Protein AF-A0A8S2UJD0-F1 (afdb_monomer_lite)

InterPro domains:
  IPR007921 CHAP domain [PF05257] (4-43)
  IPR007921 CHAP domain [PS50911] (1-69)
  IPR038765 Papain-like cysteine peptidase superfamily [SSF54001] (1-84)
  IPR051705 Glutathionylspermidine Synthetase/Amidase [PTHR30094] (1-82)

Foldseek 3Di:
DWALDDDDFQKKWWFDADPVRNPTAIWGFHADDDFKTFTAGPPPDPDDDPDPGDDIFTWDDDPSTIDTDDPGDTPGIGDDDPPPD

Structure (mmCIF, N/CA/C/O backbone):
data_AF-A0A8S2UJD0-F1
#
_entry.id   AF-A0A8S2UJD0-F1
#
loop_
_atom_site.group_PDB
_atom_site.id
_atom_site.type_symbol
_atom_site.label_atom_id
_atom_site.label_alt_id
_atom_site.label_comp_id
_atom_site.label_asym_id
_atom_site.label_entity_id
_atom_site.label_seq_id
_atom_site.pdbx_PDB_ins_code
_atom_site.Cartn_x
_atom_site.Cartn_y
_atom_site.Cartn_z
_atom_site.occupancy
_atom_site.B_iso_or_equiv
_atom_site.auth_seq_id
_atom_site.auth_comp_id
_atom_site.auth_asym_id
_atom_site.auth_atom_id
_atom_site.pdbx_PDB_model_num
ATOM 1 N N . ASN A 1 1 ? 4.391 7.299 5.152 1.00 95.94 1 ASN A N 1
ATOM 2 C CA . ASN A 1 1 ? 4.440 6.042 5.932 1.00 95.94 1 ASN A CA 1
ATOM 3 C C . ASN A 1 1 ? 4.716 6.423 7.383 1.00 95.94 1 ASN A C 1
ATOM 5 O O . ASN A 1 1 ? 5.560 7.292 7.572 1.00 95.94 1 ASN A O 1
ATOM 9 N N . GLY A 1 2 ? 4.012 5.873 8.377 1.00 97.38 2 GLY A N 1
ATOM 10 C CA . GLY A 1 2 ? 4.048 6.383 9.760 1.00 97.38 2 GLY A CA 1
ATOM 11 C C . GLY A 1 2 ? 2.924 7.374 10.090 1.00 97.38 2 GLY A C 1
ATOM 12 O O . GLY A 1 2 ? 3.181 8.393 10.719 1.00 97.38 2 GLY A O 1
ATOM 13 N N . SER A 1 3 ? 1.702 7.116 9.618 1.00 97.31 3 SER A N 1
ATOM 14 C CA . SER A 1 3 ? 0.515 7.936 9.923 1.00 97.31 3 SER A CA 1
ATOM 15 C C . SER A 1 3 ? -0.107 7.537 11.264 1.00 97.31 3 SER A C 1
ATOM 17 O O . SER A 1 3 ? 0.044 6.396 11.694 1.00 97.31 3 SER A O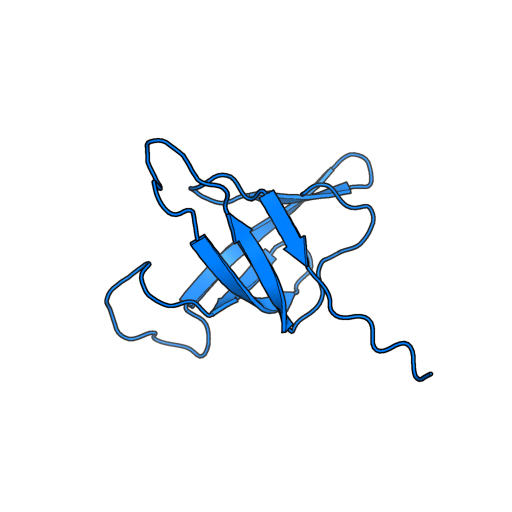 1
ATOM 19 N N . THR A 1 4 ? -0.861 8.436 11.900 1.00 97.38 4 THR A N 1
ATOM 20 C CA . THR A 1 4 ? -1.678 8.131 13.092 1.00 97.38 4 THR A CA 1
ATOM 21 C C . THR A 1 4 ? -2.930 7.309 12.775 1.00 97.38 4 THR A C 1
ATOM 23 O O . THR A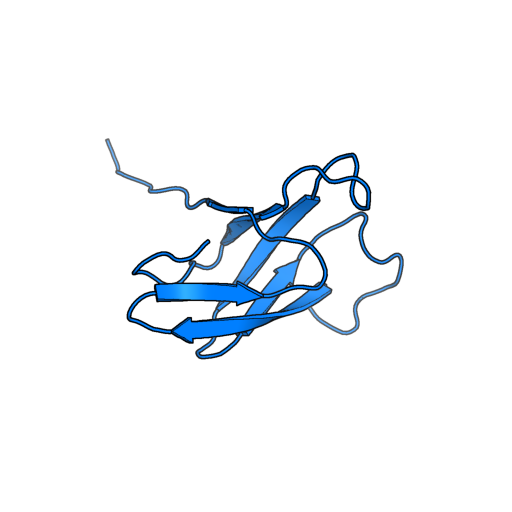 1 4 ? -3.548 6.754 13.680 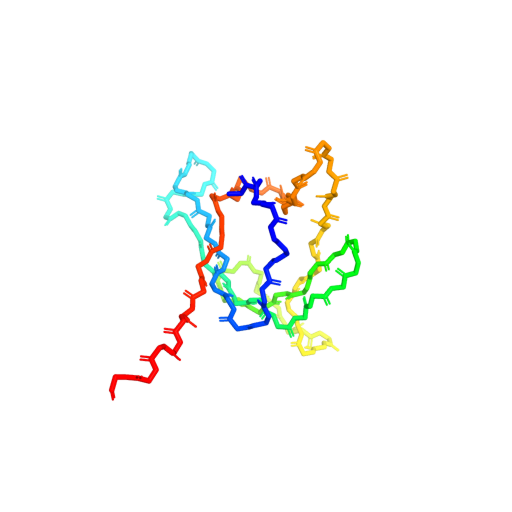1.00 97.38 4 THR A O 1
ATOM 26 N N . HIS A 1 5 ? -3.297 7.195 11.499 1.00 96.06 5 HIS A N 1
ATOM 27 C CA . HIS A 1 5 ? -4.441 6.410 11.038 1.00 96.06 5 HIS A CA 1
ATOM 28 C C . HIS A 1 5 ? -3.964 5.214 10.211 1.00 96.06 5 HIS A C 1
ATOM 30 O O . HIS A 1 5 ? -2.923 5.294 9.558 1.00 96.06 5 HIS A O 1
ATOM 36 N N . LYS A 1 6 ? -4.717 4.108 10.233 1.00 97.25 6 LYS A N 1
ATOM 37 C CA . LYS A 1 6 ? -4.511 2.989 9.299 1.00 97.25 6 LYS A CA 1
ATOM 38 C C . LYS A 1 6 ? -4.840 3.447 7.870 1.00 97.25 6 LYS A C 1
ATOM 40 O O . LYS A 1 6 ? -5.688 4.328 7.722 1.00 97.25 6 LYS A O 1
ATOM 45 N N . PRO A 1 7 ? -4.227 2.849 6.834 1.00 97.31 7 PRO A N 1
ATOM 46 C CA . PRO A 1 7 ? -4.737 3.001 5.477 1.00 97.31 7 PRO A CA 1
ATOM 47 C C . PRO A 1 7 ? -6.173 2.476 5.378 1.00 97.31 7 PRO A C 1
ATOM 49 O O . PRO A 1 7 ? -6.604 1.650 6.188 1.00 97.31 7 PRO A O 1
ATOM 52 N N . LYS A 1 8 ? -6.891 2.911 4.345 1.00 97.38 8 LYS A N 1
ATOM 53 C CA . LYS A 1 8 ? -8.200 2.363 3.965 1.00 97.38 8 LYS A CA 1
ATOM 54 C C . LYS A 1 8 ? -8.074 1.448 2.748 1.00 97.38 8 LYS A C 1
ATOM 56 O O . LYS A 1 8 ? -7.099 1.530 1.997 1.00 97.38 8 LYS A O 1
ATOM 61 N N . CYS A 1 9 ? -9.076 0.593 2.541 1.00 97.56 9 CYS A N 1
ATOM 62 C CA . CYS A 1 9 ? -9.243 -0.056 1.244 1.00 97.56 9 CYS A CA 1
ATOM 63 C C . CYS A 1 9 ? -9.373 1.004 0.140 1.00 97.56 9 CYS A C 1
ATOM 65 O O . CYS A 1 9 ? -9.800 2.130 0.396 1.00 97.56 9 CYS A O 1
ATOM 67 N N . ASP A 1 10 ? -8.955 0.631 -1.065 1.00 97.25 10 ASP A N 1
ATOM 68 C CA . ASP A 1 10 ? -8.883 1.454 -2.276 1.00 97.25 10 ASP A CA 1
ATOM 69 C C . ASP A 1 10 ? -7.818 2.563 -2.249 1.00 97.25 10 ASP A C 1
ATOM 71 O O . ASP A 1 10 ? -7.605 3.252 -3.249 1.00 97.25 10 ASP A O 1
ATOM 75 N N . ALA A 1 11 ? -7.073 2.701 -1.147 1.00 98.12 11 ALA A N 1
ATOM 76 C CA . ALA A 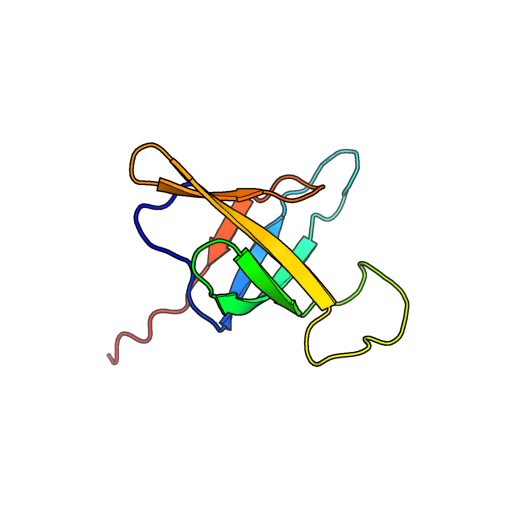1 11 ? -5.933 3.602 -1.083 1.00 98.12 11 ALA A CA 1
ATOM 77 C C . ALA A 1 11 ? -4.803 3.151 -2.022 1.00 98.12 11 ALA A C 1
ATOM 79 O O . ALA A 1 11 ? -4.500 1.959 -2.157 1.00 98.12 11 ALA A O 1
ATOM 80 N N . LEU A 1 12 ? -4.122 4.128 -2.623 1.00 98.62 12 LEU A N 1
ATOM 81 C CA . LEU A 1 12 ? -2.905 3.897 -3.397 1.00 98.62 12 LEU A CA 1
ATOM 82 C C . LEU A 1 12 ? -1.737 3.678 -2.437 1.00 98.62 12 LEU A C 1
ATOM 84 O O . LEU A 1 12 ? -1.473 4.548 -1.615 1.00 98.62 12 LEU A O 1
ATOM 88 N N . LEU A 1 13 ? -0.996 2.580 -2.568 1.00 98.62 13 LEU A N 1
ATOM 89 C CA . LEU A 1 13 ? 0.274 2.352 -1.879 1.00 98.62 13 LEU A CA 1
ATOM 90 C C . LEU A 1 13 ? 1.433 2.752 -2.795 1.00 98.62 13 LEU A C 1
ATOM 92 O O . LEU A 1 13 ? 1.575 2.201 -3.886 1.00 98.62 13 LEU A O 1
ATOM 96 N N . ILE A 1 14 ? 2.265 3.697 -2.353 1.00 98.56 14 ILE A N 1
ATOM 97 C CA . ILE A 1 14 ? 3.301 4.323 -3.182 1.00 98.56 14 ILE A CA 1
ATOM 98 C C . ILE A 1 14 ? 4.697 3.931 -2.712 1.00 98.56 14 ILE A C 1
ATOM 100 O O . ILE A 1 14 ? 5.049 4.089 -1.539 1.00 98.56 14 ILE A O 1
ATOM 104 N N . TYR A 1 15 ? 5.522 3.503 -3.662 1.00 98.31 15 TYR A N 1
ATOM 105 C CA . TYR A 1 15 ? 6.938 3.216 -3.470 1.00 98.31 15 TYR A CA 1
ATOM 106 C C . TYR A 1 15 ? 7.770 4.262 -4.222 1.00 98.31 15 TYR A C 1
ATOM 108 O O . TYR A 1 15 ? 7.512 4.516 -5.404 1.00 98.31 15 TYR A O 1
ATOM 116 N N . PRO A 1 16 ? 8.777 4.875 -3.579 1.00 97.62 16 PRO A N 1
ATOM 117 C CA . PRO A 1 16 ? 9.619 5.860 -4.223 1.00 97.62 16 PRO A CA 1
ATOM 118 C C . PRO A 1 16 ? 10.593 5.184 -5.192 1.00 97.62 16 PRO A C 1
ATOM 120 O O . PRO A 1 16 ? 10.891 3.988 -5.102 1.00 97.62 16 PRO A O 1
ATOM 123 N N . ARG A 1 17 ? 11.152 5.986 -6.098 1.00 97.31 17 ARG A N 1
ATOM 124 C CA . ARG A 1 17 ? 12.291 5.565 -6.918 1.00 97.31 17 ARG A CA 1
ATOM 125 C C . ARG A 1 17 ? 13.490 5.260 -6.017 1.00 97.31 17 ARG A C 1
ATOM 127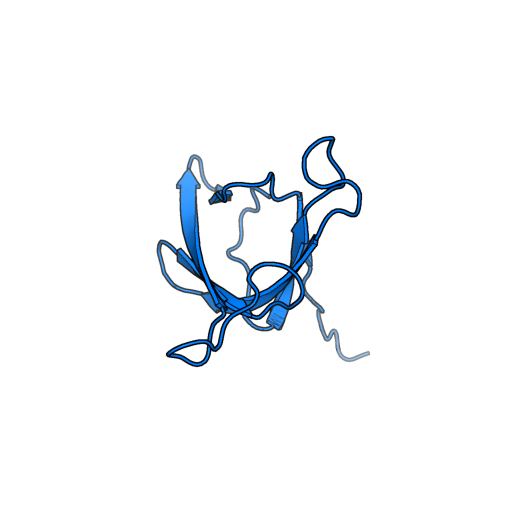 O O . ARG A 1 17 ? 13.738 5.960 -5.040 1.00 97.31 17 ARG A O 1
ATOM 134 N N . SER A 1 18 ? 14.253 4.235 -6.368 1.00 94.56 18 SER A N 1
ATOM 135 C CA . SER A 1 18 ? 15.510 3.865 -5.710 1.00 94.56 18 SER A CA 1
ATOM 136 C C . SER A 1 18 ? 16.436 3.154 -6.696 1.00 94.56 18 SER A C 1
ATOM 138 O O . SER A 1 18 ? 16.003 2.770 -7.781 1.00 94.56 18 SER A O 1
ATOM 140 N N . GLU A 1 19 ? 17.693 2.917 -6.320 1.00 94.31 19 GLU A N 1
ATOM 141 C CA . GLU A 1 19 ? 18.640 2.161 -7.159 1.00 94.31 19 GLU A CA 1
ATOM 142 C C . GLU A 1 19 ? 18.116 0.765 -7.533 1.00 94.31 19 GLU A C 1
ATOM 144 O O . GLU A 1 19 ? 18.315 0.302 -8.651 1.00 94.31 19 GLU A O 1
ATOM 149 N N . LYS A 1 20 ? 17.391 0.110 -6.614 1.00 90.69 20 LYS A N 1
ATOM 150 C CA . LYS A 1 20 ? 16.801 -1.222 -6.829 1.00 90.69 20 LYS A CA 1
ATOM 151 C C . LYS A 1 20 ? 15.392 -1.186 -7.434 1.00 90.69 20 LYS A C 1
ATOM 153 O O . LYS A 1 20 ? 14.862 -2.239 -7.775 1.00 90.69 20 LYS A O 1
ATOM 158 N N . SER A 1 21 ? 14.772 -0.008 -7.520 1.00 91.81 21 SER A N 1
ATOM 159 C CA . SER A 1 21 ? 13.450 0.210 -8.119 1.00 91.81 21 SER A CA 1
ATOM 160 C C . SER A 1 21 ? 13.443 1.563 -8.843 1.00 91.81 21 SER A C 1
ATOM 162 O O . SER A 1 21 ? 12.981 2.572 -8.300 1.00 91.81 21 SER A O 1
ATOM 164 N N . PRO A 1 22 ? 14.018 1.631 -10.057 1.00 95.25 22 PRO A N 1
ATOM 165 C CA . PRO A 1 22 ? 14.332 2.897 -10.720 1.00 95.25 22 PRO A CA 1
ATOM 166 C C . PRO A 1 22 ? 13.102 3.698 -11.144 1.00 95.25 22 PRO A C 1
ATOM 168 O O . PRO A 1 22 ? 13.240 4.891 -11.410 1.00 95.25 22 PRO A O 1
ATOM 171 N N . TYR A 1 23 ? 11.921 3.084 -11.188 1.00 96.50 23 TYR A N 1
ATOM 172 C CA . TYR A 1 23 ? 10.652 3.732 -11.533 1.00 96.50 23 TYR A CA 1
ATOM 173 C C . TYR A 1 23 ? 9.747 3.956 -10.317 1.00 96.50 23 TYR A C 1
ATOM 175 O O . TYR A 1 23 ? 8.719 4.615 -10.437 1.00 96.50 23 TYR A O 1
ATOM 183 N N . GLY A 1 24 ? 10.148 3.461 -9.142 1.00 97.25 24 GLY A N 1
ATOM 184 C CA . GLY A 1 24 ? 9.228 3.297 -8.026 1.00 97.25 24 GLY A CA 1
ATOM 185 C C . GLY A 1 24 ? 8.185 2.234 -8.349 1.00 97.25 24 GLY A C 1
ATOM 186 O O . GLY A 1 24 ? 8.381 1.399 -9.234 1.00 97.25 24 GLY A O 1
ATOM 187 N N . HIS A 1 25 ? 7.086 2.247 -7.606 1.00 98.12 25 HIS A N 1
ATOM 188 C CA . HIS A 1 25 ? 5.995 1.300 -7.804 1.00 98.12 25 HIS A CA 1
ATOM 189 C C . HIS A 1 25 ? 4.694 1.830 -7.202 1.00 98.12 25 HIS A C 1
ATOM 191 O O . HIS A 1 25 ? 4.711 2.707 -6.334 1.00 98.12 25 HIS A O 1
ATOM 197 N N . VAL A 1 26 ? 3.570 1.284 -7.654 1.00 98.44 26 VAL A N 1
ATOM 198 C CA . VAL A 1 26 ? 2.245 1.579 -7.113 1.00 98.44 26 VAL A CA 1
ATOM 199 C C . VAL A 1 26 ? 1.425 0.300 -7.003 1.00 98.44 26 VAL A C 1
ATOM 201 O O . VAL A 1 26 ? 1.450 -0.553 -7.890 1.00 98.44 26 VAL A O 1
ATOM 204 N N . ALA A 1 27 ? 0.679 0.190 -5.912 1.00 98.56 27 ALA A N 1
ATOM 205 C CA . ALA A 1 27 ? -0.297 -0.864 -5.684 1.00 98.56 27 ALA A CA 1
ATOM 206 C C . ALA A 1 27 ? -1.600 -0.272 -5.131 1.00 98.56 27 ALA A C 1
ATOM 208 O O . ALA A 1 27 ? -1.622 0.872 -4.681 1.00 98.56 27 ALA A O 1
ATOM 209 N N . ILE A 1 28 ? -2.677 -1.054 -5.140 1.00 98.62 28 ILE A N 1
ATOM 210 C CA . ILE A 1 28 ? -3.947 -0.708 -4.489 1.00 98.62 28 ILE A CA 1
ATOM 211 C C . ILE A 1 28 ? -4.113 -1.586 -3.257 1.00 98.62 28 ILE A C 1
ATOM 213 O O . ILE A 1 28 ? -3.942 -2.802 -3.343 1.00 98.62 28 ILE A O 1
ATOM 217 N N . ILE A 1 29 ? -4.466 -0.986 -2.125 1.00 98.69 29 ILE A N 1
ATOM 218 C CA . ILE A 1 29 ? -4.792 -1.713 -0.897 1.00 98.69 29 ILE A CA 1
ATOM 219 C C . ILE A 1 29 ? -6.215 -2.260 -1.020 1.00 98.69 29 ILE A C 1
ATOM 221 O O . ILE A 1 29 ? -7.166 -1.490 -1.069 1.00 98.69 29 ILE A O 1
ATOM 225 N N . CYS A 1 30 ? -6.378 -3.582 -1.072 1.00 98.31 30 CYS A N 1
ATOM 226 C CA . CYS A 1 30 ? -7.693 -4.222 -1.205 1.00 98.31 30 CYS A CA 1
ATOM 227 C C . CYS A 1 30 ? -8.232 -4.799 0.114 1.00 98.31 30 CYS A C 1
ATOM 229 O O . CYS A 1 30 ? -9.425 -5.067 0.223 1.00 98.31 30 CYS A O 1
ATOM 231 N N . GLU A 1 31 ? -7.375 -4.979 1.121 1.00 98.56 31 GLU A N 1
ATOM 232 C CA . GLU A 1 31 ? -7.770 -5.442 2.452 1.00 98.56 31 GLU A CA 1
ATOM 233 C C . GLU A 1 31 ? -6.859 -4.820 3.512 1.00 98.56 31 GLU A C 1
ATOM 235 O O . GLU A 1 31 ? -5.637 -4.787 3.342 1.00 98.56 31 GLU A O 1
ATOM 240 N N . VAL A 1 32 ? -7.446 -4.374 4.622 1.00 98.38 32 VAL A N 1
ATOM 241 C CA . VAL A 1 32 ? -6.722 -3.860 5.790 1.00 98.38 32 VAL A CA 1
ATOM 242 C C . VAL A 1 32 ? -7.137 -4.669 7.010 1.00 98.38 32 VAL A C 1
ATOM 244 O O . VAL A 1 32 ? -8.310 -4.699 7.371 1.00 98.38 32 VAL A O 1
ATOM 247 N N . GLN A 1 33 ? -6.166 -5.323 7.639 1.00 98.06 33 GLN A N 1
ATOM 248 C CA . GLN A 1 33 ? -6.337 -6.097 8.867 1.00 98.06 33 GLN A CA 1
ATOM 249 C C . GLN A 1 33 ? -5.515 -5.474 9.998 1.00 98.06 33 GLN A C 1
ATOM 251 O O . GLN A 1 33 ? -4.906 -4.417 9.834 1.00 98.06 33 GLN A O 1
ATOM 256 N N . GLU A 1 34 ? -5.505 -6.099 11.176 1.00 96.31 34 GLU A N 1
ATOM 257 C CA . GLU A 1 34 ? -4.829 -5.526 12.345 1.00 96.31 34 GLU A CA 1
ATOM 258 C C . GLU A 1 34 ? -3.318 -5.356 12.137 1.00 96.31 34 GLU A C 1
ATOM 260 O O . GLU A 1 34 ? -2.760 -4.304 12.434 1.00 96.31 34 GLU A O 1
ATOM 265 N N . ASN A 1 35 ? -2.670 -6.381 11.586 1.00 97.56 35 ASN A N 1
ATOM 266 C CA . ASN A 1 35 ? -1.215 -6.493 11.479 1.00 97.56 35 ASN A CA 1
ATOM 267 C C . ASN A 1 35 ? -0.716 -6.674 10.037 1.00 97.56 35 ASN A C 1
ATOM 269 O O . ASN A 1 35 ? 0.463 -6.961 9.818 1.00 97.56 35 ASN A O 1
ATOM 273 N N . PHE A 1 36 ? -1.595 -6.552 9.044 1.00 98.56 36 PHE A N 1
ATOM 274 C CA . PHE A 1 36 ? -1.215 -6.618 7.639 1.00 98.56 36 PHE A CA 1
ATOM 275 C C . PHE A 1 36 ? -2.202 -5.886 6.741 1.00 98.56 36 PHE A C 1
ATOM 277 O O . PHE A 1 36 ? -3.342 -5.609 7.112 1.00 98.56 36 PHE A O 1
ATOM 284 N N . ILE A 1 37 ? -1.754 -5.649 5.516 1.00 98.75 37 ILE A N 1
ATOM 285 C CA . ILE A 1 37 ? -2.601 -5.290 4.387 1.00 98.75 37 ILE A CA 1
ATOM 286 C C . ILE A 1 37 ? -2.454 -6.330 3.281 1.00 98.75 37 ILE A C 1
ATOM 288 O O . ILE A 1 37 ? -1.430 -7.016 3.188 1.00 98.75 37 ILE A O 1
ATOM 292 N N . ARG A 1 38 ? -3.456 -6.432 2.414 1.00 98.69 38 ARG A N 1
ATOM 293 C CA . ARG A 1 38 ? -3.307 -7.092 1.116 1.00 98.69 38 ARG A CA 1
ATOM 294 C C . ARG A 1 38 ? -3.451 -6.076 0.009 1.00 98.69 38 ARG A C 1
ATOM 296 O O . ARG A 1 38 ? -4.211 -5.114 0.120 1.00 98.69 38 ARG A O 1
ATOM 303 N N . ILE A 1 39 ? -2.681 -6.302 -1.044 1.00 98.69 39 ILE A N 1
ATOM 304 C CA . ILE A 1 39 ? -2.610 -5.403 -2.183 1.00 98.69 39 ILE A CA 1
ATOM 305 C C . ILE A 1 39 ? -2.863 -6.138 -3.493 1.00 98.69 39 ILE A C 1
ATOM 307 O O . ILE A 1 39 ? -2.552 -7.325 -3.632 1.00 98.69 39 ILE A O 1
ATOM 311 N N . VAL A 1 40 ? -3.366 -5.398 -4.474 1.00 98.56 40 VAL A N 1
ATOM 312 C CA . VAL A 1 40 ? -3.362 -5.770 -5.891 1.00 98.56 40 VAL A CA 1
ATOM 313 C C . VAL A 1 40 ? -2.427 -4.828 -6.645 1.00 98.56 40 VAL A C 1
ATOM 315 O O . VAL A 1 40 ? -2.353 -3.636 -6.353 1.00 98.56 40 VAL A O 1
ATOM 318 N N . GLU A 1 41 ? -1.672 -5.361 -7.598 1.00 98.00 41 GLU A N 1
ATOM 319 C CA . GLU A 1 41 ? -0.659 -4.608 -8.345 1.00 98.00 41 GLU A CA 1
ATOM 320 C C . GLU A 1 41 ? -0.308 -5.334 -9.645 1.00 98.00 41 GLU A C 1
ATOM 322 O O . GLU A 1 41 ? -0.519 -6.535 -9.764 1.00 98.00 41 GLU A O 1
ATOM 327 N N . GLN A 1 42 ? 0.288 -4.641 -10.607 1.00 97.38 42 GLN A N 1
ATOM 328 C CA . GLN A 1 42 ? 0.866 -5.270 -11.798 1.00 97.38 42 GLN A CA 1
ATOM 329 C C . GLN A 1 42 ? 2.348 -4.921 -11.917 1.00 97.38 42 GLN A C 1
ATOM 331 O O . GLN A 1 42 ? 2.820 -4.011 -11.251 1.00 97.38 42 GLN A O 1
ATOM 336 N N . ASN A 1 43 ? 3.086 -5.642 -12.768 1.00 95.88 43 ASN A N 1
ATOM 337 C CA . ASN A 1 43 ? 4.510 -5.388 -13.030 1.00 95.88 43 ASN A CA 1
ATOM 338 C C . ASN A 1 43 ? 5.444 -5.574 -11.809 1.00 95.88 43 ASN A C 1
ATOM 340 O O . ASN A 1 43 ? 6.485 -4.930 -11.714 1.00 95.88 43 ASN A O 1
ATOM 344 N N . TYR A 1 44 ? 5.078 -6.468 -10.881 1.00 94.62 44 TYR A N 1
ATOM 345 C CA . TYR A 1 44 ? 5.925 -6.861 -9.743 1.00 94.62 44 TYR A CA 1
ATOM 346 C C . TYR A 1 44 ? 6.327 -8.344 -9.802 1.00 94.62 44 TYR A C 1
ATOM 348 O O . TYR A 1 44 ? 7.508 -8.674 -9.887 1.00 94.62 44 TYR A O 1
ATOM 356 N N . ARG A 1 45 ? 5.348 -9.261 -9.804 1.00 93.06 45 ARG A N 1
ATOM 357 C CA . ARG A 1 45 ? 5.572 -10.701 -10.021 1.00 93.06 45 ARG A CA 1
ATOM 358 C C . ARG A 1 45 ? 4.753 -11.196 -11.210 1.00 93.06 45 ARG A C 1
ATOM 360 O O . ARG A 1 45 ? 3.548 -10.981 -11.264 1.00 93.06 45 ARG A O 1
ATOM 367 N N . PHE A 1 46 ? 5.401 -11.928 -12.112 1.00 94.44 46 PHE A N 1
ATOM 368 C CA . PHE A 1 46 ? 4.811 -12.414 -13.363 1.00 94.44 46 PHE A CA 1
ATOM 369 C C . PHE A 1 46 ? 4.300 -13.854 -13.220 1.00 94.44 46 PHE A C 1
ATOM 371 O O . PHE A 1 46 ? 4.895 -14.793 -13.736 1.00 94.44 46 PHE A O 1
ATOM 378 N N . HIS A 1 47 ? 3.222 -14.035 -12.457 1.00 94.06 47 HIS A N 1
ATOM 379 C CA . HIS A 1 47 ? 2.515 -15.313 -12.325 1.00 94.06 47 HIS A CA 1
ATOM 380 C C . HIS A 1 47 ? 1.033 -15.072 -12.022 1.00 94.06 47 HIS A C 1
ATOM 382 O O . HIS A 1 47 ? 0.653 -13.987 -11.579 1.00 94.06 47 HIS A O 1
ATOM 388 N N . TYR A 1 48 ? 0.204 -16.093 -12.242 1.00 95.06 48 TYR A N 1
ATOM 389 C CA . TYR A 1 48 ? -1.196 -16.072 -11.827 1.00 95.06 48 TYR A CA 1
ATOM 390 C C . TYR A 1 48 ? -1.311 -16.063 -10.305 1.00 95.06 48 TYR A C 1
ATOM 392 O O . TYR A 1 48 ? -0.634 -16.833 -9.624 1.00 95.06 48 TYR A O 1
ATOM 400 N N . TRP A 1 49 ? -2.194 -15.223 -9.773 1.00 95.25 49 TRP A N 1
ATOM 401 C CA . TRP A 1 49 ? -2.491 -15.225 -8.346 1.00 95.25 49 TRP A CA 1
ATOM 402 C C . TRP A 1 49 ? -3.396 -16.404 -8.012 1.00 95.25 49 TRP A C 1
ATOM 404 O O . TRP A 1 49 ? -4.316 -16.732 -8.756 1.00 95.25 49 TRP A O 1
ATOM 414 N N . SER A 1 50 ? -3.155 -17.019 -6.861 1.00 94.12 50 SER A N 1
ATOM 415 C CA . SER A 1 50 ? -4.032 -18.055 -6.312 1.00 94.12 50 SER A CA 1
ATOM 416 C C . SER A 1 50 ? -5.273 -17.483 -5.615 1.00 94.12 50 SER A C 1
ATOM 418 O O . SER A 1 50 ? -6.118 -18.249 -5.160 1.00 94.12 50 SER A O 1
ATOM 420 N N . SER A 1 51 ? -5.374 -16.155 -5.498 1.00 95.81 51 SER A N 1
ATOM 421 C CA . SER A 1 51 ? -6.430 -15.445 -4.773 1.00 95.81 51 SER A CA 1
ATOM 422 C C . SER A 1 51 ? -6.732 -14.084 -5.422 1.00 95.81 51 SER A C 1
ATOM 424 O O . SER A 1 51 ? -6.143 -13.714 -6.435 1.00 95.81 51 SER A O 1
ATOM 426 N N . ASN A 1 52 ? -7.628 -13.311 -4.811 1.00 96.81 52 ASN A N 1
ATOM 427 C CA . ASN A 1 52 ? -8.010 -11.953 -5.210 1.00 96.81 52 ASN A CA 1
ATOM 428 C C . ASN A 1 52 ? -7.011 -10.853 -4.778 1.00 96.81 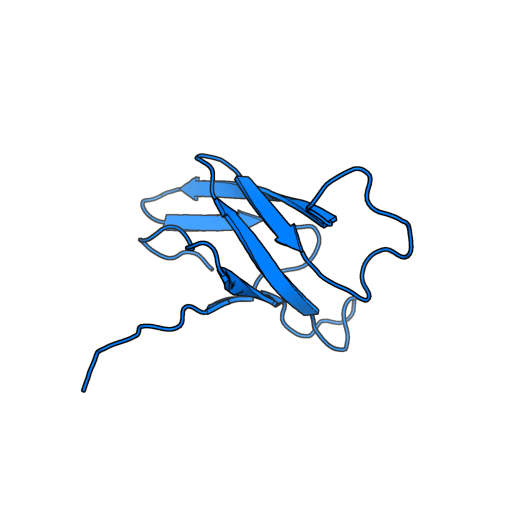52 ASN A C 1
ATOM 430 O O . ASN A 1 52 ? -7.351 -9.672 -4.804 1.00 96.81 52 ASN A O 1
ATOM 434 N N . TYR A 1 53 ? -5.792 -11.222 -4.375 1.00 98.12 53 TYR A N 1
ATOM 435 C CA . TYR A 1 53 ? -4.717 -10.301 -4.006 1.00 98.12 53 TYR A CA 1
ATOM 436 C C . TYR A 1 53 ? -3.365 -10.808 -4.520 1.00 98.12 53 TYR A C 1
ATOM 438 O O . TYR A 1 53 ? -3.146 -12.014 -4.641 1.00 98.12 53 TYR A O 1
ATOM 446 N N . ALA A 1 54 ? -2.444 -9.884 -4.791 1.00 97.75 54 ALA A N 1
ATOM 447 C CA . ALA A 1 54 ? -1.102 -10.192 -5.278 1.00 97.75 54 ALA A CA 1
ATOM 448 C C . ALA A 1 54 ? -0.139 -10.526 -4.130 1.00 97.75 54 ALA A C 1
ATOM 450 O O . ALA A 1 54 ? 0.629 -11.489 -4.201 1.00 97.75 54 ALA A O 1
ATOM 451 N N . ARG A 1 55 ? -0.163 -9.716 -3.063 1.00 97.31 55 ARG A N 1
ATOM 452 C CA . ARG A 1 55 ? 0.717 -9.857 -1.895 1.00 97.31 55 ARG A CA 1
ATOM 453 C C . ARG A 1 55 ? 0.025 -9.452 -0.603 1.00 97.31 55 ARG A C 1
ATOM 455 O O . ARG A 1 55 ? -0.866 -8.607 -0.600 1.00 97.31 55 ARG A O 1
ATOM 462 N N . GLN A 1 56 ? 0.493 -10.044 0.491 1.00 98.06 56 GLN A N 1
ATOM 463 C CA . GLN A 1 56 ? 0.214 -9.609 1.854 1.00 98.06 56 GLN A CA 1
ATOM 464 C C . GLN A 1 56 ? 1.476 -8.953 2.415 1.00 98.06 56 GLN A C 1
ATOM 466 O O . GLN A 1 56 ? 2.558 -9.531 2.309 1.00 98.06 56 GLN A O 1
ATOM 471 N N . ILE A 1 57 ? 1.335 -7.765 2.993 1.00 98.44 57 ILE A N 1
ATOM 472 C CA . ILE A 1 57 ? 2.449 -6.975 3.519 1.00 98.44 57 ILE A CA 1
ATOM 473 C C . ILE A 1 57 ? 2.192 -6.693 5.004 1.00 98.44 57 ILE A C 1
ATOM 475 O O . ILE A 1 57 ? 1.087 -6.259 5.343 1.00 98.44 57 ILE A O 1
ATOM 479 N N . PRO A 1 58 ? 3.170 -6.932 5.895 1.00 98.44 58 PRO A N 1
ATOM 480 C CA . PRO A 1 58 ? 3.049 -6.588 7.305 1.00 98.44 58 PRO A CA 1
ATOM 481 C C . PRO A 1 58 ? 2.741 -5.104 7.527 1.00 98.44 58 PRO A C 1
ATOM 483 O O . PRO A 1 58 ? 3.332 -4.219 6.902 1.00 98.44 58 PRO A O 1
ATOM 486 N N . MET A 1 59 ? 1.842 -4.847 8.472 1.00 98.25 59 MET A N 1
ATOM 487 C CA . MET A 1 59 ? 1.562 -3.522 9.001 1.00 98.25 59 MET A CA 1
ATOM 488 C C . MET A 1 59 ? 1.896 -3.518 10.490 1.00 98.25 59 MET A C 1
ATOM 490 O O . MET A 1 59 ? 1.367 -4.317 11.260 1.00 98.25 59 MET A O 1
ATOM 494 N N . LEU A 1 60 ? 2.792 -2.624 10.890 1.00 97.94 60 LEU A N 1
ATOM 495 C CA . LEU A 1 60 ? 3.260 -2.490 12.260 1.00 97.94 60 LEU A CA 1
ATOM 496 C C . LEU A 1 60 ? 2.691 -1.227 12.889 1.00 97.94 60 LEU A C 1
ATOM 498 O O . LEU A 1 60 ? 2.688 -0.162 12.272 1.00 97.94 60 LEU A O 1
ATOM 502 N N . TYR A 1 61 ? 2.286 -1.334 14.148 1.00 97.69 61 TYR A N 1
ATOM 503 C CA . TYR A 1 61 ? 1.921 -0.192 14.973 1.00 97.69 61 TYR A CA 1
ATOM 504 C C . TYR A 1 61 ? 2.994 0.019 16.040 1.00 97.69 61 TYR A C 1
ATOM 506 O O . TYR A 1 61 ? 3.215 -0.846 16.887 1.00 97.69 61 TYR A O 1
ATOM 514 N N . ARG A 1 62 ? 3.696 1.156 15.987 1.00 97.44 62 ARG A N 1
ATOM 515 C CA . ARG A 1 62 ? 4.734 1.519 16.965 1.00 97.44 62 ARG A CA 1
ATOM 516 C C . ARG A 1 62 ? 4.653 3.000 17.290 1.00 97.44 62 ARG A C 1
ATOM 518 O O . ARG A 1 62 ? 4.515 3.823 16.391 1.00 97.44 62 ARG A O 1
ATOM 525 N N . ASN A 1 63 ? 4.756 3.335 18.575 1.00 97.25 63 ASN A N 1
ATOM 526 C CA . ASN A 1 63 ? 4.756 4.717 19.069 1.00 97.25 63 ASN A CA 1
ATOM 527 C C . ASN A 1 63 ? 3.567 5.560 18.565 1.00 97.25 63 ASN A C 1
ATOM 529 O O . ASN A 1 63 ? 3.734 6.731 18.243 1.00 97.25 63 ASN A O 1
ATOM 533 N N . GLY A 1 64 ? 2.376 4.961 18.462 1.00 97.56 64 GLY A N 1
ATOM 534 C CA . GLY A 1 64 ? 1.179 5.670 17.997 1.00 97.56 64 GLY A CA 1
ATOM 535 C C . GLY A 1 64 ? 1.031 5.787 16.477 1.00 97.56 64 GLY A C 1
ATOM 536 O O . GLY A 1 64 ? 0.104 6.448 16.018 1.00 97.56 64 GLY A O 1
ATOM 537 N N . LEU A 1 65 ? 1.925 5.174 15.694 1.00 98.38 65 LEU A N 1
ATOM 538 C CA . LEU A 1 65 ? 1.989 5.337 14.242 1.00 98.38 65 LEU A CA 1
ATOM 539 C C . LEU A 1 65 ? 1.956 3.988 13.513 1.00 98.38 65 LEU A C 1
ATOM 541 O O . LEU A 1 65 ? 2.559 3.007 13.958 1.00 98.38 65 LEU A O 1
ATOM 545 N N . TYR A 1 66 ? 1.281 3.964 12.364 1.00 98.50 66 TYR A N 1
ATOM 546 C CA . TYR A 1 66 ? 1.157 2.811 11.476 1.00 98.50 66 TYR A CA 1
ATOM 547 C C . TYR A 1 66 ? 2.196 2.844 10.358 1.00 98.50 66 TYR A C 1
ATOM 549 O O . TYR A 1 66 ? 2.323 3.833 9.627 1.00 98.50 66 TYR A O 1
ATOM 557 N N . TYR A 1 67 ? 2.900 1.727 10.198 1.00 98.50 67 TYR A N 1
ATOM 558 C CA . TYR A 1 67 ? 3.928 1.521 9.188 1.00 98.50 67 TYR A CA 1
ATOM 559 C C . TYR A 1 67 ? 3.614 0.297 8.344 1.00 98.50 67 TYR A C 1
ATOM 561 O O . TYR A 1 67 ? 3.341 -0.769 8.883 1.00 98.50 67 TYR A O 1
ATOM 569 N N . ILE A 1 68 ? 3.720 0.431 7.028 1.00 98.50 68 ILE A N 1
ATOM 570 C CA . ILE A 1 68 ? 3.747 -0.710 6.110 1.00 98.50 68 ILE A CA 1
ATOM 571 C C . ILE A 1 68 ? 5.218 -1.010 5.825 1.00 98.50 68 ILE A C 1
ATOM 573 O O . ILE A 1 68 ? 5.933 -0.133 5.329 1.00 98.50 68 ILE A O 1
ATOM 577 N N . GLU A 1 69 ? 5.675 -2.213 6.176 1.00 95.94 69 GLU A N 1
ATOM 578 C CA . GLU A 1 69 ? 7.064 -2.647 5.988 1.00 95.94 69 GLU A CA 1
ATOM 579 C C . GLU A 1 69 ? 7.131 -3.750 4.931 1.00 95.94 69 GLU A C 1
ATOM 581 O O . GLU A 1 69 ? 6.591 -4.841 5.097 1.00 95.94 69 GLU A O 1
ATOM 586 N N . ASP A 1 70 ? 7.801 -3.442 3.825 1.00 96.50 70 ASP A N 1
ATOM 587 C CA . ASP A 1 70 ? 7.926 -4.308 2.658 1.00 96.50 70 ASP A CA 1
ATOM 588 C C . ASP A 1 70 ? 9.399 -4.418 2.237 1.00 96.50 70 ASP A C 1
ATOM 590 O O . ASP A 1 70 ? 10.267 -3.710 2.750 1.00 96.50 70 ASP A O 1
ATOM 594 N N . TYR A 1 71 ? 9.691 -5.300 1.281 1.00 94.62 71 TYR A N 1
ATOM 595 C CA . TYR A 1 71 ? 11.035 -5.488 0.736 1.00 94.62 71 TYR A CA 1
ATOM 596 C C . TYR A 1 71 ? 11.623 -4.191 0.153 1.00 94.62 71 TYR A C 1
ATOM 598 O O . TYR A 1 71 ? 12.814 -3.918 0.304 1.00 94.62 71 TYR A O 1
ATOM 606 N N . TYR A 1 72 ? 10.786 -3.387 -0.510 1.00 94.75 72 TYR A N 1
ATOM 607 C CA . TYR A 1 72 ? 11.136 -2.045 -0.971 1.00 94.75 72 TYR A CA 1
ATOM 608 C C . TYR A 1 72 ? 10.597 -0.989 -0.005 1.00 94.75 72 TYR A C 1
ATOM 610 O O . TYR A 1 72 ? 9.563 -1.183 0.631 1.00 94.75 72 TYR A O 1
ATOM 618 N N . ASN A 1 73 ? 11.280 0.155 0.075 1.00 95.50 73 ASN A N 1
ATOM 619 C CA . ASN A 1 73 ? 10.827 1.267 0.904 1.00 95.50 73 ASN A CA 1
ATOM 620 C C . ASN A 1 73 ? 9.432 1.732 0.459 1.00 95.50 73 ASN A C 1
ATOM 622 O O . ASN A 1 73 ? 9.202 1.956 -0.726 1.00 95.50 73 ASN A O 1
ATOM 626 N N . VAL A 1 74 ? 8.517 1.889 1.412 1.00 97.81 74 VAL A N 1
ATOM 627 C CA . VAL A 1 74 ? 7.179 2.433 1.169 1.00 97.81 74 VAL A CA 1
ATOM 628 C C . VAL A 1 74 ? 7.189 3.913 1.519 1.00 97.81 74 VAL A C 1
ATOM 630 O O . VAL A 1 74 ? 7.437 4.279 2.673 1.00 97.81 74 VAL A O 1
ATOM 633 N N . TYR A 1 75 ? 6.846 4.760 0.548 1.00 97.75 75 TYR A N 1
ATOM 634 C CA . TYR A 1 75 ? 6.757 6.201 0.762 1.00 97.75 75 TYR A CA 1
ATOM 635 C C . TYR A 1 75 ? 5.540 6.532 1.639 1.00 97.75 75 TYR A C 1
ATOM 637 O O . TYR A 1 75 ? 5.621 7.262 2.631 1.00 97.75 75 TYR A O 1
ATOM 645 N N . GLY A 1 76 ? 4.401 5.912 1.342 1.00 98.12 76 GLY A N 1
ATOM 646 C CA . GLY A 1 76 ? 3.158 6.069 2.084 1.00 98.12 76 GLY A CA 1
ATOM 647 C C . GLY A 1 76 ? 1.972 5.578 1.276 1.00 98.12 76 GLY A C 1
ATOM 648 O O . GLY A 1 76 ? 2.143 4.867 0.287 1.00 98.12 76 GLY A O 1
ATOM 649 N N . TRP A 1 77 ? 0.781 5.978 1.703 1.00 98.38 77 TRP A N 1
ATOM 650 C CA . TRP A 1 77 ? -0.446 5.727 0.969 1.00 98.38 77 TRP A CA 1
ATOM 651 C C . TRP A 1 77 ? -1.215 7.025 0.740 1.00 98.38 77 TRP A C 1
ATOM 653 O O . TRP A 1 77 ? -1.034 7.994 1.480 1.00 98.38 77 TRP A O 1
ATOM 663 N N . MET A 1 78 ? -2.036 7.041 -0.306 1.00 97.94 78 MET A N 1
ATOM 664 C CA . MET A 1 78 ? -2.908 8.159 -0.653 1.00 97.94 78 MET A CA 1
ATOM 665 C C . MET A 1 78 ? -4.357 7.691 -0.634 1.00 97.94 78 MET A C 1
ATOM 667 O O . MET A 1 78 ? -4.689 6.661 -1.220 1.00 97.94 78 MET A O 1
ATOM 671 N N . GLU A 1 79 ? -5.202 8.467 0.030 1.00 95.50 79 GLU A N 1
ATOM 672 C CA . GLU A 1 79 ? -6.641 8.244 0.123 1.00 95.50 79 GLU A CA 1
ATOM 673 C C . GLU A 1 79 ? -7.358 9.345 -0.656 1.00 95.50 79 GLU A C 1
ATOM 675 O O . GLU A 1 79 ? -6.936 10.502 -0.635 1.00 95.50 79 GLU A O 1
ATOM 680 N N . ILE A 1 80 ? -8.437 8.986 -1.348 1.00 89.94 80 ILE A N 1
ATOM 681 C CA . ILE A 1 80 ? -9.341 9.967 -1.944 1.00 89.94 80 ILE A CA 1
ATOM 682 C C . ILE A 1 80 ? -10.417 10.258 -0.903 1.00 89.94 80 ILE A C 1
ATOM 684 O O . ILE A 1 80 ? -11.196 9.377 -0.540 1.00 89.94 80 ILE A O 1
ATOM 688 N N . GLU A 1 81 ? -10.457 11.492 -0.411 1.00 86.12 81 GLU A N 1
ATOM 689 C CA . GLU A 1 81 ? -11.538 11.953 0.454 1.00 86.12 81 GLU A CA 1
ATOM 690 C C . GLU A 1 81 ? -12.644 12.567 -0.404 1.00 86.12 81 GLU A C 1
ATOM 692 O O . GLU A 1 81 ? -12.483 13.645 -0.977 1.00 86.12 81 GLU A O 1
ATOM 697 N N . ASN A 1 82 ? -13.784 11.882 -0.491 1.00 72.75 82 ASN A N 1
ATOM 698 C CA . ASN A 1 82 ? -14.987 12.443 -1.099 1.00 72.75 82 ASN A CA 1
ATOM 699 C C . ASN A 1 82 ? -15.641 13.419 -0.119 1.00 72.75 82 ASN A C 1
ATOM 701 O O . ASN A 1 82 ? -16.615 13.099 0.562 1.00 72.75 82 ASN A O 1
ATOM 705 N N . ASN A 1 83 ? -15.095 14.627 -0.057 1.00 67.25 83 ASN A N 1
ATOM 706 C CA . ASN A 1 83 ? -15.785 15.754 0.545 1.00 67.25 83 ASN A CA 1
ATOM 707 C C . ASN A 1 83 ? -16.828 16.218 -0.474 1.00 67.25 83 ASN A C 1
ATOM 709 O O . ASN A 1 83 ? -16.485 16.960 -1.389 1.00 67.25 83 ASN A O 1
ATOM 713 N N . ASN A 1 84 ? -18.064 15.714 -0.369 1.00 58.62 84 ASN A N 1
ATOM 714 C CA . ASN A 1 84 ? -19.199 16.207 -1.156 1.00 58.62 84 ASN A CA 1
ATOM 715 C C . ASN A 1 84 ? -19.227 17.745 -1.063 1.00 58.62 84 ASN A C 1
ATOM 717 O O . ASN A 1 84 ? -19.552 18.280 -0.001 1.00 58.62 84 ASN A O 1
ATOM 721 N N . GLN A 1 85 ? -18.823 18.425 -2.140 1.00 46.97 85 GLN A N 1
ATOM 722 C CA . GLN A 1 85 ? -19.023 19.862 -2.330 1.00 46.97 85 GLN A CA 1
ATOM 723 C C . GLN A 1 85 ? -20.456 20.130 -2.775 1.00 46.97 85 GLN A C 1
ATOM 725 O O . GLN A 1 85 ? -20.967 19.343 -3.604 1.00 46.97 85 GLN A O 1
#

Radius of gyration: 13.27 Å; chains: 1; bounding box: 38×38×32 Å

Organism: NCBI:txid392030

Sequence (85 aa):
NGSTHKPKCDALLIYPRSEKSPYGHVAIICEVQENFIRIVEQNYRFHYWSSNYARQIPMLYRNGLYYIEDYYNVYGWMEIENNNQ

Secondary structure (DSSP, 8-state):
--BSSPPPTTPEEEE--BTTBTT-EEEEEEEE-SSEEEEE-SSS--S--SSS-SEEEEEEEETTEEEE--SSPP-EEE-------

pLDDT: mean 95.16, std 8.08, range [46.97, 98.75]